Protein AF-A0AAD9TWW0-F1 (afdb_monomer)

Sequence (157 aa):
MRNPYMDDLRKSELLKSIIKKCNTMANKACLRCGYINGMVKKAVTVLGIIHDRSKVNDESLEEFKSAIFHIKESKASISSATYIIDPIKVLYLFKRMTDEDCELLYLSDRPVKLMITNLAVPPTAIRPSVVMDDGLMSNENDITVRMKLIIQANNNL

pLDDT: mean 86.07, std 12.28, range [47.38, 97.06]

Secondary structure (DSSP, 8-state):
---TT--HHHHHHHHHHHHHHHHHTTTSBPTTT--B--EEEE-SSSS-EEEE-TT---THHHHHHHHHHT-TT--S---TTEEEPPHHHHHHHHHH--HHHHHHTT-SS-GGGGS-SSPPPPPGGGS--EE-TTSS-EEPPHHHHHHHHHHHHHHT-

Radius of gyration: 23.09 Å; Cα contacts (8 Å, |Δi|>4): 121; chains: 1; bounding box: 59×41×58 Å

Foldseek 3Di:
DPDPPDDPVVVVVLLVVLVVVVVVCAQAQDPPHGDHFHDWDQDDPDRFIKGAQVVHDDPVVVVVVVVCVPVPDCPPPPPVRMDTDDLVNVLVVLVPDDVVNCVSNVHPDRCNVVDPPDDDDDDCVVWPWAQDPVNPDTHTGPSVVVVVVVVVVVVVD

Organism: NCBI:txid168575

Nearest PDB structures (foldseek):
  7z1n-assembly1_A  TM=8.650E-01  e=5.269E-08  Saccharomyces cerevisiae W303
  6f42-assembly1_A  TM=8.487E-01  e=6.399E-08  Saccharomyces cerevisiae S288C
  4v8s-assembly2_BA  TM=6.291E-01  e=3.168E-01  Saccharolobus shibatae B12

Mean predicted aligned error: 8.61 Å

Solvent-accessible surface area (backbone atoms only — not comparable to full-atom values): 9794 Å² total; per-residue (Å²): 124,84,60,87,86,63,52,70,66,59,52,52,52,51,40,52,54,50,52,52,53,56,60,70,46,48,61,36,59,37,94,87,76,56,53,69,41,44,48,77,45,77,44,88,90,52,98,47,39,31,41,37,30,74,86,51,94,50,76,68,59,53,60,51,52,60,62,50,68,76,53,92,78,64,89,62,85,76,51,84,39,48,46,72,60,52,69,69,61,50,47,56,53,37,65,70,56,51,71,67,58,32,45,67,67,69,43,95,58,69,62,46,76,78,54,86,85,72,82,86,79,79,57,60,90,82,44,55,66,47,72,40,99,80,75,80,50,67,44,81,24,68,64,56,56,53,50,53,53,51,54,54,51,64,77,73,108

Structure (mmCIF, N/CA/C/O backbone):
data_AF-A0AAD9TWW0-F1
#
_entry.id   AF-A0AAD9TWW0-F1
#
loop_
_atom_site.group_PDB
_atom_site.id
_atom_site.type_symbol
_atom_site.label_atom_id
_atom_site.label_alt_id
_atom_site.label_comp_id
_atom_site.label_asym_id
_atom_site.label_entity_id
_atom_site.label_seq_id
_atom_site.pdbx_PDB_ins_code
_atom_site.Cartn_x
_atom_site.Cartn_y
_atom_site.Cartn_z
_atom_site.occupancy
_atom_site.B_iso_or_equiv
_atom_site.auth_seq_id
_atom_site.auth_comp_id
_atom_site.auth_asym_id
_atom_site.auth_atom_id
_atom_site.pdbx_PDB_model_num
ATOM 1 N N . MET A 1 1 ? -20.476 10.881 0.051 1.00 81.19 1 MET A N 1
ATOM 2 C CA . MET A 1 1 ? -19.769 10.955 -1.244 1.00 81.19 1 MET A CA 1
ATOM 3 C C . MET A 1 1 ? -20.687 11.082 -2.452 1.00 81.19 1 MET A C 1
ATOM 5 O O . MET A 1 1 ? -20.262 11.663 -3.435 1.00 81.19 1 MET A O 1
ATOM 9 N N . ARG A 1 2 ? -21.944 10.626 -2.374 1.00 85.44 2 ARG A N 1
ATOM 10 C CA . ARG A 1 2 ? -22.882 10.553 -3.512 1.00 85.44 2 ARG A CA 1
ATOM 11 C C . ARG A 1 2 ? -23.484 11.863 -4.014 1.00 85.44 2 ARG A C 1
ATOM 13 O O . ARG A 1 2 ? -24.187 11.829 -5.012 1.00 85.44 2 ARG A O 1
ATOM 20 N N . ASN A 1 3 ? -23.283 12.988 -3.326 1.00 88.50 3 ASN A N 1
ATOM 21 C CA . ASN A 1 3 ? -23.821 14.261 -3.803 1.00 88.50 3 ASN A CA 1
ATOM 22 C C . ASN A 1 3 ? -22.983 14.738 -5.008 1.00 88.50 3 ASN A C 1
ATOM 24 O O . ASN A 1 3 ? -21.817 15.089 -4.800 1.00 88.50 3 ASN A O 1
ATOM 28 N N . PRO A 1 4 ? -23.550 14.774 -6.231 1.00 85.50 4 PRO A N 1
ATOM 29 C CA . PRO A 1 4 ? -22.806 15.115 -7.443 1.00 85.50 4 PRO A CA 1
ATOM 30 C C . PRO A 1 4 ? -22.347 16.578 -7.476 1.00 85.50 4 PRO A C 1
ATOM 32 O O . PRO A 1 4 ? -21.409 16.900 -8.195 1.00 85.50 4 PRO A O 1
ATOM 35 N N . TYR A 1 5 ? -22.961 17.455 -6.675 1.00 89.81 5 TYR A N 1
ATOM 36 C CA . TYR A 1 5 ? -22.631 18.881 -6.614 1.00 89.81 5 TYR A CA 1
ATOM 37 C C . TYR A 1 5 ? -21.600 19.231 -5.533 1.00 89.81 5 TYR A C 1
ATOM 39 O O . TYR A 1 5 ? -21.322 20.409 -5.315 1.00 89.81 5 TYR A O 1
ATOM 47 N N . MET A 1 6 ? -21.056 18.245 -4.809 1.00 90.31 6 MET A N 1
ATOM 48 C CA . MET A 1 6 ? -19.957 18.514 -3.880 1.00 90.31 6 MET A CA 1
ATOM 49 C C . MET A 1 6 ? -18.631 18.630 -4.623 1.00 90.31 6 MET A C 1
ATOM 51 O O . MET A 1 6 ? -18.247 17.738 -5.379 1.00 90.31 6 MET A O 1
ATOM 55 N N . ASP A 1 7 ? -17.911 19.705 -4.333 1.00 92.31 7 ASP A N 1
ATOM 56 C CA . ASP A 1 7 ? -16.540 19.933 -4.759 1.00 92.31 7 ASP A CA 1
ATOM 57 C C . ASP A 1 7 ? -15.547 19.045 -3.990 1.00 92.31 7 ASP A C 1
ATOM 59 O O . ASP A 1 7 ? -15.836 18.493 -2.920 1.00 92.31 7 ASP A O 1
ATOM 63 N N . ASP A 1 8 ? -14.345 18.909 -4.540 1.00 90.31 8 ASP A N 1
ATOM 64 C CA . ASP A 1 8 ? -13.342 17.980 -4.020 1.00 90.31 8 ASP A CA 1
ATOM 65 C C . ASP A 1 8 ? -12.731 18.422 -2.684 1.00 90.31 8 ASP A C 1
ATOM 67 O O . ASP A 1 8 ? -12.328 17.568 -1.884 1.00 90.31 8 ASP A O 1
ATOM 71 N N . LEU A 1 9 ? -12.720 19.728 -2.381 1.00 92.81 9 LEU A N 1
ATOM 72 C CA . LEU A 1 9 ? -12.286 20.226 -1.073 1.00 92.81 9 LEU A CA 1
ATOM 73 C C . LEU A 1 9 ? -13.272 19.782 0.010 1.00 92.81 9 LEU A C 1
ATOM 75 O O . LEU A 1 9 ? -12.854 19.173 0.997 1.00 92.81 9 LEU A O 1
ATOM 79 N N . ARG A 1 10 ? -14.581 19.966 -0.209 1.00 93.12 10 ARG A N 1
ATOM 80 C CA . ARG A 1 10 ? -15.612 19.482 0.726 1.00 93.12 10 ARG A CA 1
ATOM 81 C C . ARG A 1 10 ? -15.609 17.964 0.884 1.00 93.12 10 ARG A C 1
ATOM 83 O O . ARG A 1 10 ? -15.771 17.467 1.999 1.00 93.12 10 ARG A O 1
ATOM 90 N N . LYS A 1 11 ? -15.387 17.198 -0.192 1.00 92.19 11 LYS A N 1
ATOM 91 C CA . LYS A 1 11 ? -15.224 15.732 -0.093 1.00 92.19 11 LYS A CA 1
ATOM 92 C C . LYS A 1 11 ? -14.005 15.355 0.752 1.00 92.19 11 LYS A C 1
ATOM 94 O O . LYS A 1 11 ? -14.095 14.458 1.591 1.00 92.19 11 LYS A O 1
ATOM 99 N N . SER A 1 12 ? -12.895 16.074 0.591 1.00 92.62 12 SER A N 1
ATOM 100 C CA . SER A 1 12 ? -11.677 15.874 1.384 1.00 92.62 12 SER A CA 1
ATOM 101 C C . SER A 1 12 ? -11.883 16.222 2.864 1.00 92.62 12 SER A C 1
ATOM 103 O O . SER A 1 12 ? -11.386 15.521 3.746 1.00 92.62 12 SER A O 1
ATOM 105 N N . GLU A 1 13 ? -12.640 17.275 3.170 1.00 94.75 13 GLU A N 1
ATOM 106 C CA . GLU A 1 13 ? -13.028 17.622 4.544 1.00 94.75 13 GLU A CA 1
ATOM 107 C C . GLU A 1 13 ? -13.943 16.567 5.171 1.00 94.75 13 GLU A C 1
ATOM 109 O O . GLU A 1 13 ? -13.735 16.160 6.319 1.00 94.75 13 GLU A O 1
ATOM 114 N N . LEU A 1 14 ? -14.914 16.063 4.406 1.00 94.69 14 LEU A N 1
ATOM 115 C CA . LEU A 1 14 ? -15.779 14.974 4.842 1.00 94.69 14 LEU A CA 1
ATOM 116 C C . LEU A 1 14 ? -14.962 13.714 5.157 1.00 94.69 14 LEU A C 1
ATOM 118 O O . LEU A 1 14 ? -15.158 13.115 6.215 1.00 94.69 14 LEU A O 1
ATOM 122 N N . LEU A 1 15 ? -14.003 13.354 4.298 1.00 94.56 15 LEU A N 1
ATOM 123 C CA . LEU A 1 15 ? -13.083 12.242 4.538 1.00 94.56 15 LEU A CA 1
ATOM 124 C C . LEU A 1 15 ? -12.296 12.430 5.843 1.00 94.56 15 LEU A C 1
ATOM 126 O O . LEU A 1 15 ? -12.237 11.513 6.661 1.00 94.56 15 LEU A O 1
ATOM 130 N N . LYS A 1 16 ? -11.744 13.625 6.095 1.00 95.50 16 LYS A N 1
ATOM 131 C CA . LYS A 1 16 ? -11.049 13.931 7.362 1.00 95.50 16 LYS A CA 1
ATOM 132 C C . LYS A 1 16 ? -11.965 13.736 8.575 1.00 95.50 16 LYS A C 1
ATOM 134 O O . LYS A 1 16 ? -11.535 13.183 9.588 1.00 95.50 16 LYS A O 1
ATOM 139 N N .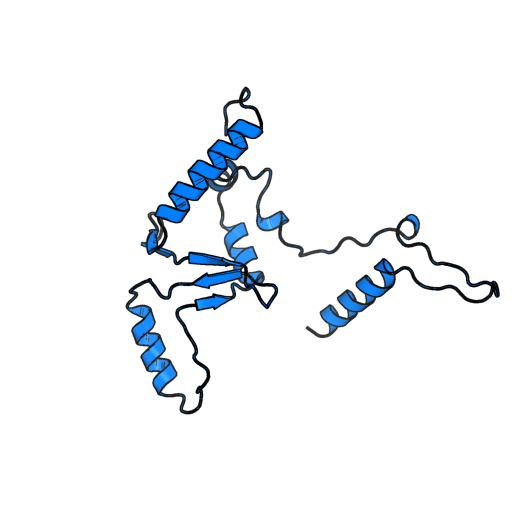 SER A 1 17 ? -13.228 14.154 8.472 1.00 96.00 17 SER A N 1
ATOM 140 C CA . SER A 1 17 ? -14.235 13.961 9.524 1.00 96.00 17 SER A CA 1
ATOM 141 C C . SER A 1 17 ? -14.532 12.478 9.775 1.00 96.00 17 SER A C 1
ATOM 143 O O . SER A 1 17 ? -14.579 12.040 10.927 1.00 96.00 17 SER A O 1
ATOM 145 N N . ILE A 1 18 ? -14.657 11.681 8.710 1.00 94.62 18 ILE A N 1
ATOM 146 C CA . ILE A 1 18 ? -14.848 10.226 8.790 1.00 94.62 18 ILE A CA 1
ATOM 147 C C . ILE A 1 18 ? -13.644 9.563 9.466 1.00 94.62 18 ILE A C 1
ATOM 149 O O . ILE A 1 18 ? -13.818 8.854 10.455 1.00 94.62 18 ILE A O 1
ATOM 153 N N . ILE A 1 19 ? -12.421 9.857 9.013 1.00 93.56 19 ILE A N 1
ATOM 154 C CA . ILE A 1 19 ? -11.187 9.308 9.596 1.00 93.56 19 ILE A CA 1
ATOM 155 C C . ILE A 1 19 ? -11.085 9.655 11.086 1.00 93.56 19 ILE A C 1
ATOM 157 O O . ILE A 1 19 ? -10.734 8.799 11.898 1.00 93.56 19 ILE A O 1
ATOM 161 N N . LYS A 1 20 ? -11.441 10.884 11.483 1.00 94.69 20 LYS A N 1
ATOM 162 C CA . LYS A 1 20 ? -11.465 11.287 12.898 1.00 94.69 20 LYS A CA 1
ATOM 163 C C . LYS A 1 20 ? -12.423 10.417 13.719 1.00 94.69 20 LYS A C 1
ATOM 165 O O . LYS A 1 20 ? -12.062 9.993 14.820 1.00 94.69 20 LYS A O 1
ATOM 170 N N . LYS A 1 21 ? -13.614 10.109 13.193 1.00 93.25 21 LYS A N 1
ATOM 171 C CA . LYS A 1 21 ? -14.567 9.190 13.841 1.00 93.25 21 LYS A CA 1
ATOM 172 C C . LYS A 1 21 ? -14.003 7.771 13.944 1.00 93.25 21 LYS A C 1
ATOM 174 O O . LYS A 1 21 ? -14.029 7.211 15.036 1.00 93.25 21 LYS A O 1
ATOM 179 N N . CYS A 1 22 ? -13.422 7.233 12.869 1.00 90.88 22 CYS A N 1
ATOM 180 C CA . CYS A 1 22 ? -12.779 5.914 12.873 1.00 90.88 22 CYS A CA 1
ATOM 181 C C . CYS A 1 22 ? -11.649 5.833 13.912 1.00 90.88 22 CYS A C 1
ATOM 183 O O . CYS A 1 22 ? -11.615 4.904 14.713 1.00 90.88 22 CYS A O 1
ATOM 185 N N . ASN A 1 23 ? -10.782 6.845 13.980 1.00 89.81 23 ASN A N 1
ATOM 186 C CA . ASN A 1 23 ? -9.699 6.903 14.966 1.00 89.81 23 ASN A CA 1
ATOM 187 C C . ASN A 1 23 ? -10.212 7.023 16.409 1.00 89.81 23 ASN A C 1
ATOM 189 O O . ASN A 1 23 ? -9.593 6.494 17.326 1.00 89.81 23 ASN A O 1
ATOM 193 N N . THR A 1 24 ? -11.360 7.672 16.627 1.00 89.44 24 THR A N 1
ATOM 194 C CA . THR A 1 24 ? -12.011 7.738 17.953 1.00 89.44 24 THR A CA 1
ATOM 195 C C . THR A 1 24 ? -12.559 6.373 18.393 1.00 89.44 24 THR A C 1
ATOM 197 O O . THR A 1 24 ? -12.777 6.130 19.581 1.00 89.44 24 THR A O 1
ATOM 200 N N . MET A 1 25 ? -12.779 5.460 17.444 1.00 85.31 25 MET A N 1
ATOM 201 C CA . MET A 1 25 ? -13.139 4.069 17.717 1.00 85.31 25 MET A CA 1
ATOM 202 C C . MET A 1 25 ? -11.918 3.162 17.931 1.00 85.31 25 MET A C 1
ATOM 204 O O . MET A 1 25 ? -12.098 1.970 18.175 1.00 85.31 25 MET A O 1
ATOM 208 N N . ALA A 1 26 ? -10.690 3.691 17.880 1.00 80.69 26 ALA A N 1
ATOM 209 C CA . ALA A 1 26 ? -9.502 2.920 18.231 1.00 80.69 26 ALA A CA 1
ATOM 210 C C . ALA A 1 26 ? -9.601 2.397 19.676 1.00 80.69 26 ALA A C 1
ATOM 212 O O . ALA A 1 26 ? -10.103 3.077 20.573 1.00 80.69 26 ALA A O 1
ATOM 213 N N . ASN A 1 27 ? -9.114 1.179 19.893 1.00 81.81 27 ASN A N 1
ATOM 214 C CA . ASN A 1 27 ? -9.213 0.382 21.120 1.00 81.81 27 ASN A CA 1
ATOM 215 C C . ASN A 1 27 ? -10.641 -0.029 21.520 1.00 81.81 27 ASN A C 1
ATOM 217 O O . ASN A 1 27 ? -10.844 -0.512 22.631 1.00 81.81 27 ASN A O 1
ATOM 221 N N . LYS A 1 28 ? -11.631 0.123 20.630 1.00 84.88 28 LYS A N 1
ATOM 222 C CA . LYS A 1 28 ? -12.977 -0.439 20.807 1.00 84.88 28 LYS A CA 1
ATOM 223 C C . LYS A 1 28 ? -13.155 -1.694 19.954 1.00 84.88 28 LYS A C 1
ATOM 225 O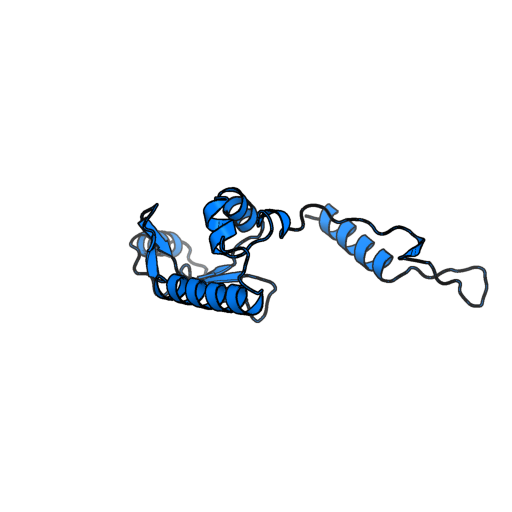 O . LYS A 1 28 ? -12.509 -1.854 18.914 1.00 84.88 28 LYS A O 1
ATOM 230 N N . ALA A 1 29 ? -14.051 -2.572 20.399 1.00 87.38 29 ALA A N 1
ATOM 231 C CA . ALA A 1 29 ? -14.440 -3.759 19.653 1.00 87.38 29 ALA A CA 1
ATOM 232 C C . ALA A 1 29 ? -15.104 -3.372 18.323 1.00 87.38 29 ALA A C 1
ATOM 234 O O . ALA A 1 29 ? -15.953 -2.479 18.256 1.00 87.38 29 ALA A O 1
ATOM 235 N N . CYS A 1 30 ? -14.708 -4.049 17.250 1.00 89.00 30 CYS A N 1
ATOM 236 C CA . CYS A 1 30 ? -15.313 -3.899 15.938 1.00 89.00 30 CYS A CA 1
ATOM 237 C C . CYS A 1 30 ? -16.788 -4.318 15.982 1.00 89.00 30 CYS A C 1
ATOM 239 O O . CYS A 1 30 ? -17.108 -5.420 16.416 1.00 89.00 30 CYS A O 1
ATOM 241 N N . LEU A 1 31 ? -17.678 -3.490 15.432 1.00 88.88 31 LEU A N 1
ATOM 242 C CA . LEU A 1 31 ? -19.120 -3.770 15.397 1.00 88.88 31 LEU A CA 1
ATOM 243 C C . LEU A 1 31 ? -19.493 -4.983 14.526 1.00 88.88 31 LEU A C 1
ATOM 245 O O . LEU A 1 31 ? -20.610 -5.476 14.612 1.00 88.88 31 LEU A O 1
ATOM 249 N N . ARG A 1 32 ? -18.582 -5.443 13.657 1.00 89.06 32 ARG A N 1
ATOM 250 C CA . ARG A 1 32 ? -18.824 -6.558 12.727 1.00 89.06 32 ARG A CA 1
ATOM 251 C C . ARG A 1 32 ? -18.279 -7.890 13.232 1.00 89.06 32 ARG A C 1
ATOM 253 O O . ARG A 1 32 ? -18.914 -8.911 13.014 1.00 89.06 32 ARG A O 1
ATOM 260 N N . CYS A 1 33 ? -17.100 -7.890 13.853 1.00 90.44 33 CYS A N 1
ATOM 261 C CA . CYS A 1 33 ? -16.405 -9.122 14.244 1.00 90.44 33 CYS A CA 1
ATOM 262 C C . CYS A 1 33 ? -15.948 -9.159 15.708 1.00 90.44 33 CYS A C 1
ATOM 264 O O . CYS A 1 33 ? -15.298 -10.118 16.103 1.00 90.44 33 CYS A O 1
ATOM 266 N N . GLY A 1 34 ? -16.207 -8.117 16.501 1.00 86.88 34 GLY A N 1
ATOM 267 C CA . GLY A 1 34 ? -15.801 -8.043 17.908 1.00 86.88 34 GLY A CA 1
ATOM 268 C C . GLY A 1 34 ? -14.308 -7.785 18.150 1.00 86.88 34 GLY A C 1
ATOM 269 O O . GLY A 1 34 ? -13.930 -7.438 19.263 1.00 86.88 34 GLY A O 1
ATOM 270 N N . TYR A 1 35 ? -13.455 -7.875 17.125 1.00 87.31 35 TYR A N 1
ATOM 271 C CA . TYR A 1 35 ? -12.010 -7.671 17.271 1.00 87.31 35 TYR A CA 1
ATOM 272 C C . TYR A 1 35 ? -11.661 -6.260 17.771 1.00 87.31 35 TYR A C 1
ATOM 274 O O . TYR A 1 35 ? -12.174 -5.272 17.239 1.00 87.31 35 TYR A O 1
ATOM 282 N N . ILE A 1 36 ? -10.762 -6.154 18.755 1.00 87.31 36 ILE A N 1
ATOM 283 C CA . ILE A 1 36 ? -10.330 -4.864 19.304 1.00 87.31 36 ILE A CA 1
ATOM 284 C C . ILE A 1 36 ? -9.149 -4.316 18.498 1.00 87.31 36 ILE A C 1
ATOM 286 O O . ILE A 1 36 ? -8.033 -4.847 18.545 1.00 87.31 36 ILE A O 1
ATOM 290 N N . ASN A 1 37 ? -9.403 -3.224 17.776 1.00 87.50 37 ASN A N 1
ATOM 291 C CA . ASN A 1 37 ? -8.420 -2.582 16.904 1.00 87.50 37 ASN A CA 1
ATOM 292 C C . ASN A 1 37 ? -7.483 -1.671 17.702 1.00 87.50 37 ASN A C 1
ATOM 294 O O . ASN A 1 37 ? -7.956 -0.805 18.431 1.00 87.50 37 ASN A O 1
ATOM 298 N N . GLY A 1 38 ? -6.170 -1.828 17.536 1.00 88.50 38 GLY A N 1
ATOM 299 C CA . GLY A 1 38 ? -5.173 -0.911 18.088 1.00 88.50 38 GLY A CA 1
ATOM 300 C C . GLY A 1 38 ? -4.982 0.337 17.221 1.00 88.50 38 GLY A C 1
ATOM 301 O O . GLY A 1 38 ? -5.790 0.658 16.349 1.00 88.50 38 GLY A O 1
ATOM 302 N N . MET A 1 39 ? -3.881 1.049 17.443 1.00 88.81 39 MET A N 1
ATOM 303 C CA . MET A 1 39 ? -3.502 2.222 16.655 1.00 88.81 39 MET A CA 1
ATOM 304 C C . MET A 1 39 ? -2.585 1.825 15.496 1.00 88.81 39 MET A C 1
ATOM 306 O O . MET A 1 39 ? -1.657 1.044 15.681 1.00 88.81 39 MET A O 1
ATOM 310 N N . VAL A 1 40 ? -2.796 2.398 14.311 1.00 91.44 40 VAL A N 1
ATOM 311 C CA . VAL A 1 40 ? -1.924 2.181 13.147 1.00 91.44 40 VAL A CA 1
ATOM 312 C C . VAL A 1 40 ? -1.047 3.412 12.923 1.00 91.44 40 VAL A C 1
ATOM 314 O O . VAL A 1 40 ? -1.549 4.535 12.891 1.00 91.44 40 VAL A O 1
ATOM 317 N N . LYS A 1 41 ? 0.270 3.218 12.800 1.00 91.75 41 LYS A N 1
ATOM 318 C CA . LYS A 1 41 ? 1.275 4.287 12.670 1.00 91.75 41 LYS A CA 1
ATOM 319 C C . LYS A 1 41 ? 2.276 3.959 11.562 1.00 91.75 41 LYS A C 1
ATOM 321 O O . LYS A 1 41 ? 2.562 2.795 11.302 1.00 91.75 41 LYS A O 1
ATOM 326 N N . LYS A 1 42 ? 2.860 4.984 10.940 1.00 92.75 42 LYS A N 1
ATOM 327 C CA . LYS A 1 42 ? 4.017 4.816 10.048 1.00 92.75 42 LYS A CA 1
ATOM 328 C C . LYS A 1 42 ? 5.265 4.521 10.889 1.00 92.75 42 LYS A C 1
ATOM 330 O O . LYS A 1 42 ? 5.508 5.216 11.875 1.00 92.75 42 LYS A O 1
ATOM 335 N N . ALA A 1 43 ? 6.054 3.524 10.500 1.00 90.06 43 ALA A N 1
ATOM 336 C CA . ALA A 1 43 ? 7.360 3.293 11.105 1.00 90.06 43 ALA A CA 1
ATOM 337 C C . ALA A 1 43 ? 8.336 4.422 10.723 1.00 90.06 43 ALA A C 1
ATOM 339 O O . ALA A 1 43 ? 8.359 4.880 9.581 1.00 90.06 43 ALA A O 1
ATOM 340 N N . VAL A 1 44 ? 9.115 4.903 11.696 1.00 85.38 44 VAL A N 1
ATOM 341 C CA . VAL A 1 44 ? 10.009 6.062 11.508 1.00 85.38 44 VAL A CA 1
ATOM 342 C C . VAL A 1 44 ? 11.340 5.652 10.872 1.00 85.38 44 VAL A C 1
ATOM 344 O O . VAL A 1 44 ? 11.846 6.360 10.010 1.00 85.38 44 VAL A O 1
ATOM 347 N N . THR A 1 45 ? 11.896 4.511 11.283 1.00 84.50 45 THR A N 1
ATOM 348 C CA . THR A 1 45 ? 13.248 4.059 10.904 1.00 84.50 45 THR A CA 1
ATOM 349 C C . THR A 1 45 ? 13.268 3.027 9.782 1.00 84.50 45 THR A C 1
ATOM 351 O O . THR A 1 45 ? 14.279 2.880 9.105 1.00 84.50 45 THR A O 1
ATOM 354 N N . VAL A 1 46 ? 12.162 2.315 9.575 1.00 85.81 46 VAL A N 1
ATOM 355 C CA . VAL A 1 46 ? 12.024 1.280 8.545 1.00 85.81 46 VAL A CA 1
ATOM 356 C C . VAL A 1 46 ? 10.832 1.592 7.655 1.00 85.81 46 VAL A C 1
ATOM 358 O O . VAL A 1 46 ? 9.864 2.215 8.094 1.00 85.81 46 VAL A O 1
ATOM 361 N N . LEU A 1 47 ? 10.879 1.144 6.401 1.00 86.88 47 LEU A N 1
ATOM 362 C CA . LEU A 1 47 ? 9.717 1.205 5.524 1.00 86.88 47 LEU A CA 1
ATOM 363 C C . LEU A 1 47 ? 8.689 0.181 6.013 1.00 86.88 47 LEU A C 1
ATOM 365 O O . LEU A 1 47 ? 8.799 -1.009 5.739 1.00 86.88 47 LEU A O 1
ATOM 369 N N . GLY A 1 48 ? 7.700 0.644 6.769 1.00 90.62 48 GLY A N 1
ATOM 370 C CA . GLY A 1 48 ? 6.692 -0.242 7.325 1.00 90.62 48 GLY A CA 1
ATOM 371 C C . GLY A 1 48 ? 5.545 0.497 7.989 1.00 90.62 48 GLY A C 1
ATOM 372 O O . GLY A 1 48 ? 5.605 1.697 8.275 1.00 90.62 48 GLY A O 1
ATOM 373 N N . ILE A 1 49 ? 4.484 -0.257 8.242 1.00 93.69 49 ILE A N 1
ATOM 374 C CA . ILE A 1 49 ? 3.307 0.193 8.975 1.00 93.69 49 ILE A CA 1
ATOM 375 C C . ILE A 1 49 ? 3.250 -0.618 10.260 1.00 93.69 49 ILE A C 1
ATOM 377 O O . ILE A 1 49 ? 3.368 -1.835 10.225 1.00 93.69 49 ILE A O 1
ATOM 381 N N . ILE A 1 50 ? 3.075 0.051 11.391 1.00 92.00 50 ILE A N 1
ATOM 382 C CA . ILE A 1 50 ? 3.022 -0.563 12.713 1.00 92.00 50 ILE A CA 1
ATOM 383 C C . ILE A 1 50 ? 1.575 -0.582 13.189 1.00 92.00 50 ILE A C 1
ATOM 385 O O . ILE A 1 50 ? 0.909 0.453 13.184 1.00 92.00 50 ILE A O 1
ATOM 389 N N . HIS A 1 51 ? 1.115 -1.744 13.644 1.00 90.44 51 HIS A N 1
ATOM 390 C CA . HIS A 1 51 ? -0.114 -1.893 14.410 1.00 90.44 51 HIS A CA 1
ATOM 391 C C . HIS A 1 51 ? 0.235 -2.062 15.893 1.00 90.44 51 HIS A C 1
ATOM 393 O O . HIS A 1 51 ? 0.830 -3.057 16.298 1.00 90.44 51 HIS A O 1
ATOM 399 N N . ASP A 1 52 ? -0.119 -1.055 16.684 1.00 88.88 52 ASP A N 1
ATOM 400 C CA . ASP A 1 52 ? 0.166 -0.916 18.108 1.00 88.88 52 ASP A CA 1
ATOM 401 C C . ASP A 1 52 ? -1.098 -1.207 18.929 1.00 88.88 52 ASP A C 1
ATOM 403 O O . ASP A 1 52 ? -2.026 -0.399 18.997 1.00 88.88 52 ASP A O 1
ATOM 407 N N . ARG A 1 53 ? -1.124 -2.385 19.545 1.00 84.31 53 ARG A N 1
ATOM 408 C CA . ARG A 1 53 ? -2.154 -2.892 20.458 1.00 84.31 53 ARG A CA 1
ATOM 409 C C . ARG A 1 53 ? -1.704 -2.846 21.923 1.00 84.31 53 ARG A C 1
ATOM 411 O O . ARG A 1 53 ? -2.365 -3.440 22.762 1.00 84.31 53 ARG A O 1
ATOM 418 N N . SER A 1 54 ? -0.631 -2.128 22.269 1.00 80.81 54 SER A N 1
ATOM 419 C CA . SER A 1 54 ? -0.140 -2.019 23.663 1.00 80.81 54 SER A CA 1
ATOM 420 C C . SER A 1 54 ? -1.180 -1.505 24.658 1.00 80.81 54 SER A C 1
ATOM 422 O O . SER A 1 54 ? -1.112 -1.812 25.843 1.00 80.81 54 SER A O 1
ATOM 424 N N . LYS A 1 55 ? -2.159 -0.738 24.174 1.00 74.69 55 LYS A N 1
ATOM 425 C CA . LYS A 1 55 ? -3.251 -0.164 24.971 1.00 74.69 55 LYS A CA 1
ATOM 426 C C . LYS A 1 55 ? -4.524 -1.013 24.970 1.00 74.69 55 LYS A C 1
ATOM 428 O O . LYS A 1 55 ? -5.538 -0.579 25.508 1.00 74.69 55 LYS A O 1
ATOM 433 N N . VAL A 1 56 ? -4.493 -2.178 24.328 1.00 73.88 56 VAL A N 1
ATOM 434 C CA . VAL A 1 56 ? -5.630 -3.090 24.232 1.00 73.88 56 VAL A CA 1
ATOM 435 C C . VAL A 1 56 ? -5.474 -4.164 25.304 1.00 73.88 56 VAL A C 1
ATOM 437 O O . VAL A 1 56 ? -4.503 -4.913 25.290 1.00 73.88 56 VAL A O 1
ATOM 440 N N . ASN A 1 57 ? -6.427 -4.228 26.234 1.00 64.44 57 ASN A N 1
ATOM 441 C CA . ASN A 1 57 ? -6.465 -5.261 27.264 1.00 64.44 57 ASN A CA 1
ATOM 442 C C . ASN A 1 57 ? -7.169 -6.494 26.675 1.00 64.44 57 ASN A C 1
ATOM 444 O O . ASN A 1 57 ? -8.392 -6.503 26.559 1.00 64.44 57 ASN A O 1
ATOM 448 N N . ASP A 1 58 ? -6.397 -7.469 26.205 1.00 64.44 58 ASP A N 1
ATOM 449 C CA . ASP A 1 58 ? -6.885 -8.665 25.510 1.00 64.44 58 ASP A CA 1
ATOM 450 C C . ASP A 1 58 ? -6.350 -9.902 26.247 1.00 64.44 58 ASP A C 1
ATOM 452 O O . ASP A 1 58 ? -5.142 -9.987 26.477 1.00 64.44 58 ASP A O 1
ATOM 456 N N . GLU A 1 59 ? -7.219 -10.851 26.619 1.00 62.41 59 GLU A N 1
ATOM 457 C CA . GLU A 1 59 ? -6.825 -12.125 27.257 1.00 62.41 59 GLU A CA 1
ATOM 458 C C . GLU A 1 59 ? -5.808 -12.897 26.404 1.00 62.41 59 GLU A C 1
ATOM 460 O O . GLU A 1 59 ? -4.916 -13.554 26.938 1.00 62.41 59 GLU A O 1
ATOM 465 N N . SER A 1 60 ? -5.861 -12.734 25.077 1.00 61.88 60 SER A N 1
ATOM 466 C CA . SER A 1 60 ? -4.902 -13.349 24.152 1.00 61.88 60 SER A CA 1
ATOM 467 C C . SER A 1 60 ? -3.451 -12.922 24.402 1.00 61.88 60 SER A C 1
ATOM 469 O O . SER A 1 60 ? -2.530 -13.687 24.128 1.00 61.88 60 SER A O 1
ATOM 471 N N . LEU A 1 61 ? -3.206 -11.731 24.960 1.00 61.91 61 LEU A N 1
ATOM 472 C CA . LEU A 1 61 ? -1.850 -11.284 25.284 1.00 61.91 61 LEU A CA 1
ATOM 473 C C . LEU A 1 61 ? -1.225 -12.123 26.411 1.00 61.91 61 LEU A C 1
ATOM 475 O O . LEU A 1 61 ? -0.007 -12.301 26.427 1.00 61.91 61 LEU A O 1
ATOM 479 N N . GLU A 1 62 ? -2.044 -12.648 27.325 1.00 62.97 62 GLU A N 1
ATOM 480 C CA . GLU A 1 62 ? -1.588 -13.466 28.450 1.00 62.97 62 GLU A CA 1
ATOM 481 C C . GLU A 1 62 ? -1.196 -14.880 28.003 1.00 62.97 62 GLU A C 1
ATOM 483 O O . GLU A 1 62 ? -0.102 -15.330 28.340 1.00 62.97 62 GLU A O 1
ATOM 488 N N . GLU A 1 63 ? -1.984 -15.533 27.139 1.00 66.12 63 GLU A N 1
ATOM 489 C CA . GLU A 1 63 ? -1.621 -16.842 26.562 1.00 66.12 63 GLU A CA 1
ATOM 490 C C . GLU A 1 63 ? -0.279 -16.795 25.807 1.00 66.12 63 GLU A C 1
ATOM 492 O O . GLU A 1 63 ? 0.556 -17.696 25.925 1.00 66.12 63 GLU A O 1
ATOM 497 N N . PHE A 1 64 ? -0.017 -15.708 25.073 1.00 63.53 64 PHE A N 1
ATOM 498 C CA . PHE A 1 64 ? 1.247 -15.535 24.351 1.00 63.53 64 PHE A CA 1
ATOM 499 C C . PHE A 1 64 ? 2.429 -15.203 25.266 1.00 63.53 64 PHE A C 1
ATOM 501 O O . PHE A 1 64 ? 3.537 -15.687 25.020 1.00 63.53 64 PHE A O 1
ATOM 508 N N . LYS A 1 65 ? 2.227 -14.412 26.330 1.00 67.12 65 LYS A N 1
ATOM 509 C CA . LYS A 1 65 ? 3.264 -14.202 27.356 1.00 67.12 65 LYS A CA 1
ATOM 510 C C . LYS A 1 65 ? 3.663 -15.528 27.999 1.00 67.12 65 LYS A C 1
ATOM 512 O O . LYS A 1 65 ? 4.857 -15.780 28.160 1.00 67.12 65 LYS A O 1
ATOM 517 N N . SER A 1 66 ? 2.690 -16.391 28.296 1.0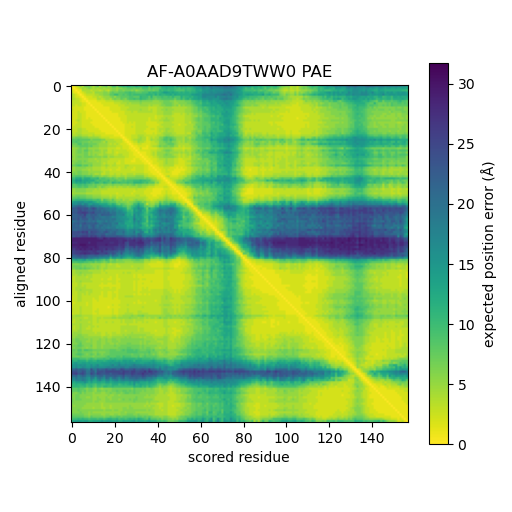0 68.62 66 SER A N 1
ATOM 518 C CA . SER A 1 66 ? 2.940 -17.735 28.819 1.00 68.62 66 SER A CA 1
ATOM 519 C C . SER A 1 66 ? 3.729 -18.605 27.834 1.00 68.62 66 SER A C 1
ATOM 521 O O . SER A 1 66 ? 4.670 -19.277 28.247 1.00 68.62 66 SER A O 1
ATOM 523 N N . ALA A 1 67 ? 3.431 -18.545 26.531 1.00 68.31 67 ALA A N 1
ATOM 524 C CA . ALA A 1 67 ? 4.183 -19.283 25.511 1.00 68.31 67 ALA A CA 1
ATOM 525 C C . ALA A 1 67 ? 5.643 -18.801 25.361 1.00 68.31 67 ALA A C 1
ATOM 527 O O . ALA A 1 67 ? 6.554 -19.615 25.211 1.00 68.31 67 ALA A O 1
ATOM 528 N N . ILE A 1 68 ? 5.886 -17.486 25.436 1.00 66.62 68 ILE A N 1
ATOM 529 C CA . ILE A 1 68 ? 7.230 -16.890 25.313 1.00 66.62 68 ILE A CA 1
ATOM 530 C C . ILE A 1 68 ? 8.073 -17.123 26.576 1.00 66.62 68 ILE A C 1
ATOM 532 O O . ILE A 1 68 ? 9.287 -17.285 26.467 1.00 66.62 68 ILE A O 1
ATOM 536 N N . PHE A 1 69 ? 7.457 -17.206 27.761 1.00 65.00 69 PHE A N 1
ATOM 537 C CA . PHE A 1 69 ? 8.160 -17.442 29.032 1.00 65.00 69 PHE A CA 1
ATOM 538 C C . PHE A 1 69 ? 9.046 -18.701 29.014 1.00 65.00 69 PHE A C 1
ATOM 540 O O . PHE A 1 69 ? 10.098 -18.736 29.653 1.00 65.00 69 PHE A O 1
ATOM 547 N N . HIS A 1 70 ? 8.663 -19.725 28.247 1.00 65.88 70 HIS A N 1
ATOM 548 C CA . HIS A 1 70 ? 9.431 -20.965 28.124 1.00 65.88 70 HIS A CA 1
ATOM 549 C C . HIS A 1 70 ? 10.664 -20.861 27.207 1.00 65.88 70 HIS A C 1
ATOM 551 O O . HIS A 1 70 ? 11.519 -21.749 27.232 1.00 65.88 70 HIS A O 1
ATOM 557 N N . ILE A 1 71 ? 10.809 -19.780 26.437 1.00 70.00 71 ILE A N 1
ATOM 558 C CA . ILE A 1 71 ? 11.947 -19.552 25.541 1.00 70.00 71 ILE A CA 1
ATOM 559 C C . ILE A 1 71 ? 12.972 -18.687 26.285 1.00 70.00 71 ILE A C 1
ATOM 561 O O . ILE A 1 71 ? 12.902 -17.461 26.302 1.00 70.00 71 ILE A O 1
ATOM 565 N N . LYS A 1 72 ? 13.946 -19.350 26.919 1.00 58.97 72 LYS A N 1
ATOM 566 C CA . LYS A 1 72 ? 14.981 -18.786 27.815 1.00 58.97 72 LYS A CA 1
ATOM 567 C C . LYS A 1 72 ? 15.875 -17.670 27.231 1.00 58.97 72 LYS A C 1
ATOM 569 O O . LYS A 1 72 ? 16.739 -17.174 27.950 1.00 58.97 72 LYS A O 1
ATOM 574 N N . GLU A 1 73 ? 15.704 -17.268 25.971 1.00 56.12 73 GLU A N 1
ATOM 575 C CA . GLU A 1 73 ? 16.726 -16.526 25.220 1.00 56.12 73 GLU A CA 1
ATOM 576 C C . GLU A 1 73 ? 16.242 -15.315 24.401 1.00 56.12 73 GLU A C 1
ATOM 578 O O . GLU A 1 73 ? 16.964 -14.837 23.533 1.00 56.12 73 GLU A O 1
ATOM 583 N N . SER A 1 74 ? 15.079 -14.723 24.691 1.00 50.69 74 SER A N 1
ATOM 584 C CA . SER A 1 74 ? 14.729 -13.413 24.113 1.00 50.69 74 SER A CA 1
ATOM 585 C C . SER A 1 74 ? 14.838 -12.293 25.150 1.00 50.69 74 SER A C 1
ATOM 587 O O . SER A 1 74 ? 13.848 -11.835 25.712 1.00 50.69 74 SER A O 1
ATOM 589 N N . LYS A 1 75 ? 16.067 -11.802 25.366 1.00 47.53 75 LYS A N 1
ATOM 590 C CA . LYS A 1 75 ? 16.323 -10.461 25.939 1.00 47.53 75 LYS A CA 1
ATOM 591 C C . LYS A 1 75 ? 15.936 -9.324 24.980 1.00 47.53 75 LYS A C 1
ATOM 593 O O . LYS A 1 75 ? 15.997 -8.157 25.360 1.00 47.53 75 LYS A O 1
ATOM 598 N N . ALA A 1 76 ? 15.541 -9.641 23.746 1.00 48.47 76 ALA A N 1
ATOM 599 C CA . ALA A 1 76 ? 14.830 -8.699 22.900 1.00 48.47 76 ALA A CA 1
ATOM 600 C C . ALA A 1 76 ? 13.434 -8.508 23.496 1.00 48.47 76 ALA A C 1
ATOM 602 O O . ALA A 1 76 ? 12.695 -9.474 23.672 1.00 48.47 76 ALA A O 1
ATOM 603 N N . SER A 1 77 ? 13.082 -7.270 23.822 1.00 47.38 77 SER A N 1
ATOM 604 C CA . SER A 1 77 ? 11.733 -6.867 24.195 1.00 47.38 77 SER A CA 1
ATOM 605 C C . SER A 1 77 ? 10.775 -7.150 23.034 1.00 47.38 77 SER A C 1
ATOM 607 O O . SER A 1 77 ? 10.451 -6.270 22.238 1.00 47.38 77 SER A O 1
ATOM 609 N N . ILE A 1 78 ? 10.319 -8.397 22.910 1.00 50.84 78 ILE A N 1
ATOM 610 C CA . ILE A 1 78 ? 9.210 -8.765 22.036 1.00 50.84 78 ILE A CA 1
ATOM 611 C C . ILE A 1 78 ? 7.974 -8.121 22.664 1.00 50.84 78 ILE A C 1
ATOM 613 O O . ILE A 1 78 ? 7.259 -8.719 23.464 1.00 50.84 78 ILE A O 1
ATOM 617 N N . SER A 1 79 ? 7.758 -6.845 22.349 1.00 54.88 79 SER A N 1
ATOM 618 C CA . SER A 1 79 ? 6.501 -6.155 22.592 1.00 54.88 79 SER A CA 1
ATOM 619 C C . SER A 1 79 ? 5.483 -6.773 21.641 1.00 54.88 79 SER A C 1
ATOM 621 O O . SER A 1 79 ? 5.212 -6.241 20.570 1.00 54.88 79 SER A O 1
ATOM 623 N N . SER A 1 80 ? 4.947 -7.935 22.012 1.00 57.81 80 SER A N 1
ATOM 624 C CA . SER A 1 80 ? 3.923 -8.684 21.267 1.00 57.81 80 SER A CA 1
ATOM 625 C C . SER A 1 80 ? 2.662 -7.860 21.007 1.00 57.81 80 SER A C 1
ATOM 627 O O . SER A 1 80 ? 1.882 -8.155 20.103 1.00 57.81 80 SER A O 1
ATOM 629 N N . ALA A 1 81 ? 2.489 -6.776 21.759 1.00 67.31 81 ALA A N 1
ATOM 630 C CA . ALA A 1 81 ? 1.421 -5.829 21.550 1.00 67.31 81 ALA A CA 1
ATOM 631 C C . ALA A 1 81 ? 1.634 -4.930 20.319 1.00 67.31 81 ALA A C 1
ATOM 633 O O . ALA A 1 81 ? 0.668 -4.355 19.837 1.00 67.31 81 ALA A O 1
ATOM 634 N N . THR A 1 82 ? 2.843 -4.826 19.762 1.00 81.62 82 THR A N 1
ATOM 635 C CA . THR A 1 82 ? 3.140 -3.936 18.631 1.00 81.62 82 THR A CA 1
ATOM 636 C C . THR A 1 82 ? 3.892 -4.682 17.539 1.00 81.62 82 THR A C 1
ATOM 638 O O . THR A 1 82 ? 5.007 -5.141 17.756 1.00 81.62 82 THR A O 1
ATOM 641 N N . TYR A 1 83 ? 3.320 -4.764 16.337 1.00 86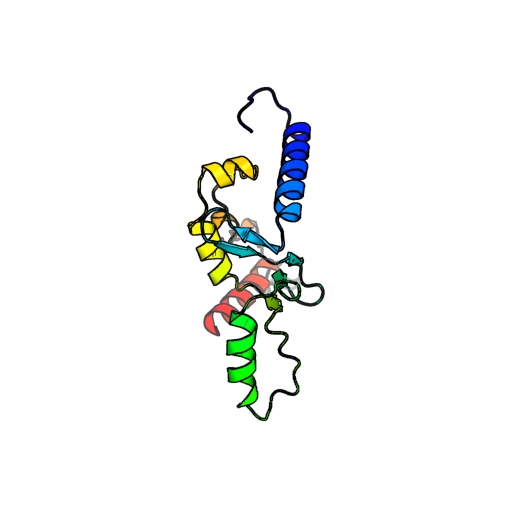.00 83 TYR A N 1
ATOM 642 C CA . TYR A 1 83 ? 3.941 -5.482 15.221 1.00 86.00 83 TYR A CA 1
ATOM 643 C C . TYR A 1 83 ? 3.867 -4.706 13.906 1.00 86.00 83 TYR A C 1
ATOM 645 O O . TYR A 1 83 ? 2.963 -3.897 13.685 1.00 86.00 83 TYR A O 1
ATOM 653 N N . ILE A 1 84 ? 4.830 -4.965 13.019 1.00 89.19 84 ILE A N 1
ATOM 654 C CA . ILE A 1 84 ? 4.824 -4.443 11.650 1.00 89.19 84 ILE A CA 1
ATOM 655 C C . ILE A 1 84 ? 3.830 -5.264 10.825 1.00 89.19 84 ILE A C 1
ATOM 657 O O . ILE A 1 84 ? 3.828 -6.493 10.874 1.00 89.19 84 ILE A O 1
ATOM 661 N N . ILE A 1 85 ? 2.956 -4.584 10.091 1.00 92.00 85 ILE A N 1
ATOM 662 C CA . ILE A 1 85 ? 1.988 -5.220 9.206 1.00 92.00 85 ILE A CA 1
ATOM 663 C C . ILE A 1 85 ? 2.704 -5.625 7.918 1.00 92.00 85 ILE A C 1
ATOM 665 O O . ILE A 1 85 ? 3.218 -4.780 7.187 1.00 92.00 85 ILE A O 1
ATOM 669 N N . ASP A 1 86 ? 2.697 -6.923 7.648 1.00 92.12 86 ASP A N 1
ATOM 670 C CA . ASP A 1 86 ? 3.248 -7.510 6.434 1.00 92.12 86 ASP A CA 1
ATOM 671 C C . ASP A 1 86 ? 2.429 -7.124 5.173 1.00 92.12 86 ASP A C 1
ATOM 673 O O . ASP A 1 86 ? 1.191 -7.172 5.217 1.00 92.12 86 ASP A O 1
ATOM 677 N N . PRO A 1 87 ? 3.070 -6.758 4.041 1.00 93.69 87 PRO A N 1
ATOM 678 C CA . PRO A 1 87 ? 2.369 -6.405 2.804 1.00 93.69 87 PRO A CA 1
ATOM 679 C C . PRO A 1 87 ? 1.422 -7.488 2.273 1.00 93.69 87 PRO A C 1
ATOM 681 O O . PRO A 1 87 ? 0.359 -7.154 1.745 1.00 93.69 87 PRO A O 1
ATOM 684 N N . ILE A 1 88 ? 1.742 -8.778 2.444 1.00 94.19 88 ILE A N 1
ATOM 685 C CA . ILE A 1 88 ? 0.857 -9.870 2.009 1.00 94.19 88 ILE A CA 1
ATOM 686 C C . ILE A 1 88 ? -0.421 -9.856 2.856 1.00 94.19 88 ILE A C 1
ATOM 688 O O . ILE A 1 88 ? -1.532 -9.940 2.324 1.00 94.19 88 ILE A O 1
ATOM 692 N N . LYS A 1 89 ? -0.296 -9.658 4.174 1.00 94.06 89 LYS A N 1
ATOM 693 C CA . LYS A 1 89 ? -1.454 -9.468 5.063 1.00 94.06 89 LYS A CA 1
ATOM 694 C C . LYS A 1 89 ? -2.304 -8.261 4.649 1.00 94.06 89 LYS A C 1
ATOM 696 O O . LYS A 1 89 ? -3.530 -8.379 4.612 1.00 94.06 89 LYS A O 1
ATOM 701 N N . VAL A 1 90 ? -1.686 -7.126 4.306 1.00 95.31 90 VAL A N 1
ATOM 702 C CA . VAL A 1 90 ? -2.407 -5.933 3.815 1.00 95.31 90 VAL A CA 1
ATOM 703 C C . VAL A 1 90 ? -3.186 -6.245 2.539 1.00 95.31 90 VAL A C 1
ATOM 705 O O . VAL A 1 90 ? -4.366 -5.905 2.452 1.00 95.31 90 VAL A O 1
ATOM 708 N N . LEU A 1 91 ? -2.577 -6.952 1.583 1.00 96.56 91 LEU A N 1
ATOM 709 C CA . LEU A 1 91 ? -3.234 -7.353 0.340 1.00 96.56 91 LEU A CA 1
ATOM 710 C C . LEU A 1 91 ? -4.514 -8.162 0.606 1.00 96.56 91 LEU A C 1
ATOM 712 O O . LEU A 1 91 ? -5.557 -7.884 0.011 1.00 96.56 91 LEU A O 1
ATOM 716 N N . TYR A 1 92 ? -4.466 -9.136 1.518 1.00 96.44 92 TYR A N 1
ATOM 717 C CA . TYR A 1 92 ? -5.649 -9.916 1.894 1.00 96.44 92 TYR A CA 1
ATOM 718 C C . TYR A 1 92 ? -6.719 -9.077 2.597 1.00 96.44 92 TYR A C 1
ATOM 720 O O . TYR A 1 92 ? -7.908 -9.271 2.340 1.00 96.44 92 TYR A O 1
ATOM 728 N N . LEU A 1 93 ? -6.326 -8.126 3.449 1.00 95.25 93 LEU A N 1
ATOM 729 C CA . LEU A 1 93 ? -7.265 -7.201 4.089 1.00 95.25 93 LEU A CA 1
ATOM 730 C C . LEU A 1 93 ? -7.959 -6.308 3.050 1.00 95.25 93 LEU A C 1
ATOM 732 O O . LEU A 1 93 ? -9.185 -6.215 3.049 1.00 95.25 93 LEU A O 1
ATOM 736 N N . PHE A 1 94 ? -7.205 -5.729 2.114 1.00 97.00 94 PHE A N 1
ATOM 737 C CA . PHE A 1 94 ? -7.747 -4.899 1.034 1.00 97.00 94 PHE A CA 1
ATOM 738 C C . PHE A 1 94 ? -8.668 -5.676 0.088 1.00 97.00 94 PHE A C 1
ATOM 740 O O . PHE A 1 94 ? -9.670 -5.130 -0.373 1.00 97.00 94 PHE A O 1
ATOM 747 N N . LYS A 1 95 ? -8.393 -6.963 -0.167 1.00 96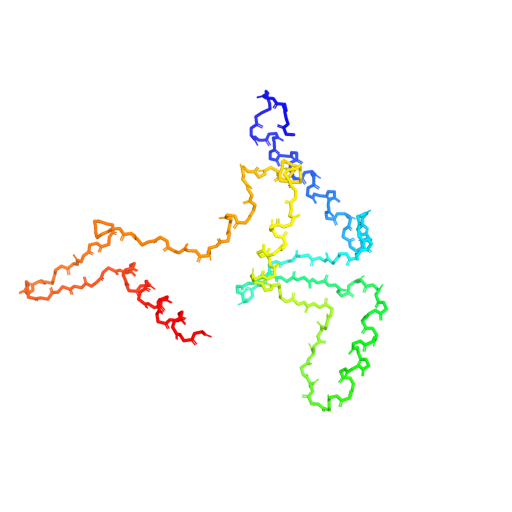.44 95 LYS A N 1
ATOM 748 C CA . LYS A 1 95 ? -9.292 -7.830 -0.950 1.00 96.44 95 LYS A CA 1
ATOM 749 C C . LYS A 1 95 ? -10.660 -8.014 -0.287 1.00 96.44 95 LYS A C 1
ATOM 751 O O . LYS A 1 95 ? -11.655 -8.123 -0.995 1.00 96.44 95 LYS A O 1
ATOM 756 N N . ARG A 1 96 ? -10.719 -8.026 1.047 1.00 95.38 96 ARG A N 1
ATOM 757 C CA . ARG A 1 96 ? -11.953 -8.241 1.827 1.00 95.38 96 ARG A CA 1
ATOM 758 C C . ARG A 1 96 ? -12.785 -6.976 2.044 1.00 95.38 96 ARG A C 1
ATOM 760 O O . ARG A 1 96 ? -13.893 -7.084 2.560 1.00 95.38 96 ARG A O 1
ATOM 767 N N . MET A 1 97 ? -12.259 -5.805 1.697 1.00 95.50 97 MET A N 1
ATOM 768 C CA . MET A 1 97 ? -12.964 -4.536 1.858 1.00 95.50 97 MET A CA 1
ATOM 769 C C . MET A 1 97 ? -14.127 -4.424 0.862 1.00 95.50 97 MET A C 1
ATOM 771 O O . MET A 1 97 ? -13.979 -4.813 -0.300 1.00 95.50 97 MET A O 1
ATOM 775 N N . THR A 1 98 ? -15.274 -3.926 1.332 1.00 94.50 98 THR A N 1
ATOM 776 C CA . THR A 1 98 ? -16.498 -3.779 0.526 1.00 94.50 98 THR A CA 1
ATOM 777 C C . THR A 1 98 ? -16.459 -2.516 -0.332 1.00 94.50 98 THR A C 1
ATOM 779 O O . THR A 1 98 ? -15.688 -1.592 -0.052 1.00 94.50 98 THR A O 1
ATOM 782 N N . ASP A 1 99 ? -17.279 -2.463 -1.381 1.00 94.44 99 ASP A N 1
ATOM 783 C CA . ASP A 1 99 ? -17.336 -1.293 -2.263 1.00 94.44 99 ASP A CA 1
ATOM 784 C C . ASP A 1 99 ? -17.961 -0.089 -1.534 1.00 94.44 99 ASP A C 1
ATOM 786 O O . ASP A 1 99 ? -17.534 1.049 -1.730 1.00 94.44 99 ASP A O 1
ATOM 790 N N . GLU A 1 100 ? -18.888 -0.336 -0.603 1.00 93.44 100 GLU A N 1
ATOM 791 C CA . GLU A 1 100 ? -19.466 0.686 0.271 1.00 93.44 100 GLU A CA 1
ATOM 792 C C . GLU A 1 100 ? -18.417 1.312 1.198 1.00 93.44 100 GLU A C 1
ATOM 794 O O . GLU A 1 100 ? -18.381 2.535 1.357 1.00 93.44 100 GLU A O 1
ATOM 799 N N . ASP A 1 101 ? -17.531 0.496 1.781 1.00 92.94 101 ASP A N 1
ATOM 800 C CA . ASP A 1 101 ? -16.419 0.999 2.595 1.00 92.94 101 ASP A CA 1
ATOM 801 C C . ASP A 1 101 ? -15.429 1.804 1.737 1.00 92.94 101 ASP A C 1
ATOM 803 O O . ASP A 1 101 ? -14.880 2.808 2.199 1.00 92.94 101 ASP A O 1
ATOM 807 N N . CYS A 1 102 ? -15.203 1.394 0.480 1.00 94.06 102 CYS A N 1
ATOM 808 C CA . CYS A 1 102 ? -14.335 2.122 -0.454 1.00 94.06 102 CYS A CA 1
ATOM 809 C C . CYS A 1 102 ? -14.910 3.506 -0.762 1.00 94.06 102 CYS A C 1
ATOM 811 O O . CYS A 1 102 ? -14.191 4.505 -0.690 1.00 94.06 102 CYS A O 1
ATOM 813 N N . GLU A 1 103 ? -16.214 3.577 -1.031 1.00 91.94 103 GLU A N 1
ATOM 814 C CA . GLU A 1 103 ? -16.913 4.836 -1.259 1.00 91.94 103 GLU A CA 1
ATOM 815 C C . GLU A 1 103 ? -16.850 5.740 -0.018 1.00 91.94 103 GLU A C 1
ATOM 817 O O . GLU A 1 103 ? -16.569 6.934 -0.128 1.00 91.94 103 GLU A O 1
ATOM 822 N N . LEU A 1 104 ? -17.057 5.179 1.180 1.00 92.12 104 LEU A N 1
ATOM 823 C CA . LEU A 1 104 ? -16.984 5.923 2.439 1.00 92.12 104 LEU A CA 1
ATOM 824 C C . LEU A 1 104 ? -15.595 6.542 2.665 1.00 92.12 104 LEU A C 1
ATOM 826 O O . LEU A 1 104 ? -15.499 7.681 3.126 1.00 92.12 104 LEU A O 1
ATOM 830 N N . LEU A 1 105 ? -14.530 5.817 2.310 1.00 92.56 105 LEU A N 1
ATOM 831 C CA . LEU A 1 105 ? -13.139 6.272 2.414 1.00 92.56 105 LEU A CA 1
ATOM 832 C C . LEU A 1 105 ? -12.665 7.125 1.228 1.00 92.56 105 LEU A C 1
ATOM 834 O O . LEU A 1 105 ? -11.480 7.441 1.144 1.00 92.56 105 LEU A O 1
ATOM 838 N N . TYR A 1 106 ? -13.573 7.545 0.347 1.00 92.75 106 TYR A N 1
ATOM 839 C CA . TYR A 1 106 ? -13.263 8.336 -0.845 1.00 92.75 106 TYR A CA 1
ATOM 840 C C . TYR A 1 106 ? -12.260 7.687 -1.805 1.00 92.75 106 TYR A C 1
ATOM 842 O O . TYR A 1 106 ? -11.449 8.370 -2.432 1.00 92.75 106 TYR A O 1
ATOM 850 N N . LEU A 1 107 ? -12.280 6.362 -1.914 1.00 92.25 107 LEU A N 1
ATOM 851 C CA . LEU A 1 107 ? -11.412 5.665 -2.851 1.00 92.25 107 LEU A CA 1
ATOM 852 C C . LEU A 1 107 ? -12.049 5.672 -4.241 1.00 92.25 107 LEU A C 1
ATOM 854 O O . LEU A 1 107 ? -13.226 5.354 -4.394 1.00 92.25 107 LEU A O 1
ATOM 858 N N . SER A 1 108 ? -11.259 6.020 -5.257 1.00 90.25 108 SER A N 1
ATOM 859 C CA . SER A 1 108 ? -11.687 5.950 -6.659 1.00 90.25 108 SER A CA 1
ATOM 860 C C . SER A 1 108 ? -11.817 4.513 -7.166 1.00 90.25 108 SER A C 1
ATOM 862 O O . SER A 1 108 ? -12.530 4.265 -8.133 1.00 90.25 108 SER A O 1
ATOM 864 N N . ASP A 1 109 ? -11.117 3.572 -6.533 1.00 94.25 109 ASP A N 1
ATOM 865 C CA . ASP A 1 109 ? -11.049 2.172 -6.933 1.00 94.25 109 ASP A CA 1
ATOM 866 C C . ASP A 1 109 ? -10.729 1.282 -5.721 1.00 94.25 109 ASP A C 1
ATOM 868 O O . ASP A 1 109 ? -10.443 1.763 -4.620 1.00 94.25 109 ASP A O 1
ATOM 872 N N . ARG A 1 110 ? -10.735 -0.038 -5.922 1.00 95.44 110 ARG A N 1
ATOM 873 C CA . ARG A 1 110 ? -10.409 -1.013 -4.882 1.00 95.44 110 ARG A CA 1
ATOM 874 C C . ARG A 1 110 ? -8.982 -0.796 -4.365 1.00 95.44 110 ARG A C 1
ATOM 876 O O . ARG A 1 110 ? -8.039 -0.771 -5.161 1.00 95.44 110 ARG A O 1
ATOM 883 N N . PRO A 1 111 ? -8.771 -0.784 -3.037 1.00 96.69 111 PRO A N 1
ATOM 884 C CA . PRO A 1 111 ? -7.463 -0.511 -2.438 1.00 96.69 111 PRO A CA 1
ATOM 885 C C . PRO A 1 111 ? -6.404 -1.568 -2.775 1.00 96.69 111 PRO A C 1
ATOM 887 O O . PRO A 1 111 ? -5.213 -1.304 -2.665 1.00 96.69 111 PRO A O 1
ATOM 890 N N . VAL A 1 112 ? -6.812 -2.751 -3.250 1.00 96.12 112 VAL A N 1
ATOM 891 C CA . VAL A 1 112 ? -5.904 -3.787 -3.774 1.00 96.12 112 VAL A CA 1
ATOM 892 C C . VAL A 1 112 ? -4.992 -3.238 -4.875 1.00 96.12 112 VAL A C 1
ATOM 894 O O . VAL A 1 112 ? -3.832 -3.628 -4.942 1.00 96.12 112 VAL A O 1
ATOM 897 N N . LYS A 1 113 ? -5.479 -2.298 -5.696 1.00 94.56 113 LYS A N 1
ATOM 898 C CA . LYS A 1 113 ? -4.704 -1.678 -6.783 1.00 94.56 113 LYS A CA 1
ATOM 899 C C . LYS A 1 113 ? -3.617 -0.716 -6.295 1.00 94.56 113 LYS A C 1
ATOM 901 O O . LYS A 1 113 ? -2.747 -0.349 -7.073 1.00 94.56 113 LYS A O 1
ATOM 906 N N . LEU A 1 114 ? -3.627 -0.342 -5.014 1.00 94.38 114 LEU A N 1
ATOM 907 C CA . LEU A 1 114 ? -2.537 0.415 -4.390 1.00 94.38 114 LEU A CA 1
ATOM 908 C C . LEU A 1 114 ? -1.321 -0.476 -4.084 1.00 94.38 114 LEU A C 1
ATOM 910 O O . LEU A 1 114 ? -0.252 0.036 -3.761 1.00 94.38 114 LEU A O 1
ATOM 914 N N . MET A 1 115 ? -1.475 -1.804 -4.162 1.00 94.94 115 MET A N 1
ATOM 915 C CA . MET A 1 115 ? -0.392 -2.756 -3.932 1.00 94.94 115 MET A CA 1
ATOM 916 C C . MET A 1 115 ? 0.322 -3.099 -5.237 1.00 94.94 115 MET A C 1
ATOM 918 O O . MET A 1 115 ? -0.282 -3.601 -6.186 1.00 94.94 115 MET A O 1
ATOM 922 N N . ILE A 1 116 ? 1.637 -2.879 -5.258 1.00 94.25 116 ILE A N 1
ATOM 923 C CA . ILE A 1 116 ? 2.494 -3.221 -6.393 1.00 94.25 116 ILE A CA 1
ATOM 924 C C . ILE A 1 116 ? 2.761 -4.727 -6.353 1.00 94.25 116 ILE A C 1
ATOM 926 O O . ILE A 1 116 ? 3.599 -5.205 -5.596 1.00 94.25 116 ILE A O 1
ATOM 930 N N . THR A 1 117 ? 2.010 -5.471 -7.160 1.00 94.19 117 THR A N 1
ATOM 931 C CA . THR A 1 117 ? 2.188 -6.920 -7.378 1.00 94.19 117 THR A CA 1
ATOM 932 C C . THR A 1 117 ? 2.859 -7.214 -8.716 1.00 94.19 117 THR A C 1
ATOM 934 O O . THR A 1 117 ? 3.562 -8.209 -8.863 1.00 94.19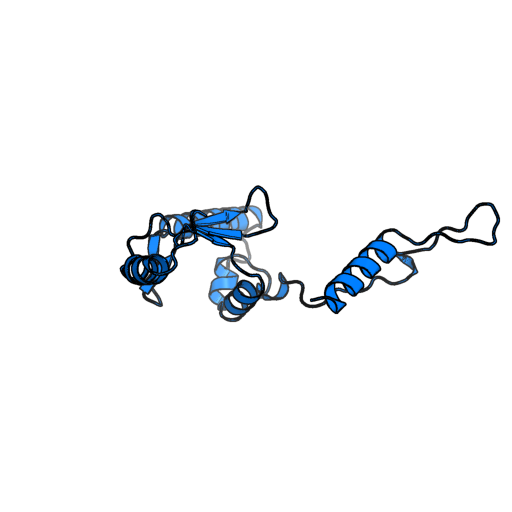 117 THR A O 1
ATOM 937 N N . ASN A 1 118 ? 2.698 -6.303 -9.675 1.00 94.06 118 ASN A N 1
ATOM 938 C CA . ASN A 1 118 ? 3.363 -6.312 -10.964 1.00 94.06 118 ASN A CA 1
ATOM 939 C C . ASN A 1 118 ? 4.038 -4.956 -11.163 1.00 94.06 118 ASN A C 1
ATOM 941 O O . ASN A 1 118 ? 3.435 -3.912 -10.907 1.00 94.06 118 ASN A O 1
ATOM 945 N N . LEU A 1 119 ? 5.283 -4.972 -11.632 1.00 93.81 119 LEU A N 1
ATOM 946 C CA . LEU A 1 119 ? 6.023 -3.763 -11.966 1.00 93.81 119 LEU A CA 1
ATOM 947 C C . LEU A 1 119 ? 6.022 -3.582 -13.485 1.00 93.81 119 LEU A C 1
ATOM 949 O O . LEU A 1 119 ? 6.521 -4.440 -14.213 1.00 93.81 119 LEU A O 1
ATOM 953 N N . ALA A 1 120 ? 5.461 -2.473 -13.965 1.00 94.50 120 ALA A N 1
ATOM 954 C CA . ALA A 1 120 ? 5.503 -2.138 -15.383 1.00 94.50 120 ALA A CA 1
ATOM 955 C C . ALA A 1 120 ? 6.934 -1.774 -15.801 1.00 94.50 120 ALA A C 1
ATOM 957 O O . ALA A 1 120 ? 7.599 -0.973 -15.143 1.00 94.50 120 ALA A O 1
ATOM 958 N N . VAL A 1 121 ? 7.395 -2.350 -16.911 1.00 94.69 121 VAL A N 1
ATOM 959 C CA . VAL A 1 121 ? 8.717 -2.064 -17.472 1.00 94.69 121 VAL A CA 1
ATOM 960 C C . VAL A 1 121 ? 8.606 -0.929 -18.489 1.00 94.69 121 VAL A C 1
ATOM 962 O O . VAL A 1 121 ? 7.904 -1.094 -19.490 1.00 94.69 121 VAL A O 1
ATOM 965 N N . PRO A 1 122 ? 9.287 0.212 -18.284 1.00 95.00 122 PRO A N 1
ATOM 966 C CA . PRO A 1 122 ? 9.237 1.302 -19.243 1.00 95.00 122 PRO A CA 1
ATOM 967 C C . PRO A 1 122 ? 9.947 0.932 -20.563 1.00 95.00 122 PRO A C 1
ATOM 969 O O . PRO A 1 122 ? 10.978 0.241 -20.554 1.00 95.00 122 PRO A O 1
ATOM 972 N N . PRO A 1 123 ? 9.428 1.403 -21.714 1.00 95.56 123 PRO A N 1
ATOM 973 C CA . PRO A 1 123 ? 10.063 1.217 -23.016 1.00 95.56 123 PRO A CA 1
ATOM 974 C C . PRO A 1 123 ? 11.405 1.952 -23.096 1.00 95.56 123 PRO A C 1
ATOM 976 O O . PRO A 1 123 ? 11.636 2.929 -22.385 1.00 95.56 123 PRO A O 1
ATOM 979 N N . THR A 1 124 ? 12.272 1.527 -24.018 1.00 91.81 124 THR A N 1
ATOM 980 C CA . THR A 1 124 ? 13.638 2.061 -24.178 1.00 91.81 124 THR A CA 1
ATOM 981 C C . THR A 1 124 ? 13.680 3.574 -24.393 1.00 91.81 124 THR A C 1
ATOM 983 O O . THR A 1 124 ? 14.594 4.221 -23.900 1.00 91.81 124 THR A O 1
ATOM 986 N N . ALA A 1 125 ? 12.662 4.158 -25.034 1.00 94.81 125 ALA A N 1
ATOM 987 C CA . ALA A 1 125 ? 12.557 5.608 -25.221 1.00 94.81 125 ALA A CA 1
ATOM 988 C C . ALA A 1 125 ? 12.531 6.405 -23.898 1.00 94.81 125 ALA A C 1
ATOM 990 O O . ALA A 1 125 ? 12.961 7.551 -23.872 1.00 94.81 125 ALA A O 1
ATOM 991 N N . ILE A 1 126 ? 12.056 5.802 -22.801 1.00 94.56 126 ILE A N 1
ATOM 992 C CA . ILE A 1 126 ? 12.025 6.410 -21.456 1.00 94.56 126 ILE A CA 1
ATOM 993 C C . ILE A 1 126 ? 13.308 6.096 -20.665 1.00 94.56 126 ILE A C 1
ATOM 995 O O . ILE A 1 126 ? 13.642 6.794 -19.712 1.00 94.56 126 ILE A O 1
ATOM 999 N N . ARG A 1 127 ? 14.055 5.063 -21.071 1.00 94.12 127 ARG A N 1
ATOM 1000 C CA . ARG A 1 127 ? 15.313 4.625 -20.445 1.00 94.12 127 ARG A CA 1
ATOM 1001 C C . ARG A 1 127 ? 16.474 4.576 -21.458 1.00 94.12 127 ARG A C 1
ATOM 1003 O O . ARG A 1 127 ? 17.092 3.518 -21.608 1.00 94.12 127 ARG A O 1
ATOM 1010 N N . PRO A 1 128 ? 16.766 5.678 -2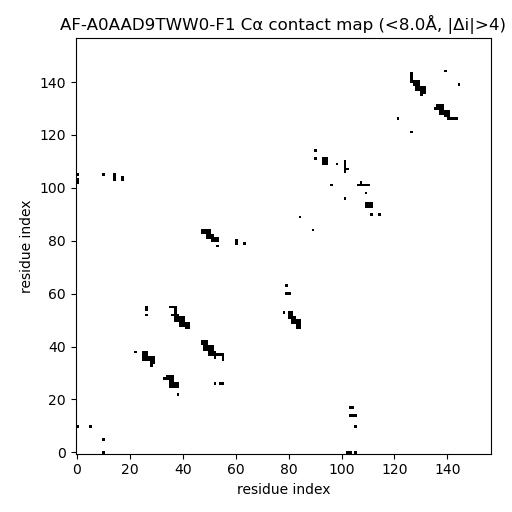2.177 1.00 91.94 128 PRO A N 1
ATOM 1011 C CA . PRO A 1 128 ? 17.787 5.682 -23.218 1.00 91.94 128 PRO A CA 1
ATOM 1012 C C . PRO A 1 128 ? 19.180 5.455 -22.624 1.00 91.94 128 PRO A C 1
ATOM 1014 O O . PRO A 1 128 ? 19.490 5.954 -21.539 1.00 91.94 128 PRO A O 1
ATOM 1017 N N . SER A 1 129 ? 20.018 4.712 -23.344 1.00 88.75 129 SER A N 1
ATOM 1018 C CA . SER A 1 129 ? 21.449 4.605 -23.058 1.00 88.75 129 SER A CA 1
ATOM 1019 C C . SER A 1 129 ? 22.175 5.881 -23.476 1.00 88.75 129 SER A C 1
ATOM 1021 O O . SER A 1 129 ? 21.802 6.510 -24.467 1.00 88.75 129 SER A O 1
ATOM 1023 N N . VAL A 1 130 ? 23.243 6.226 -22.764 1.00 85.88 130 VAL A N 1
ATOM 1024 C CA . VAL A 1 130 ? 24.091 7.379 -23.092 1.00 85.88 130 VAL A CA 1
ATOM 1025 C C . VAL A 1 130 ? 25.388 6.866 -23.704 1.00 85.88 130 VAL A C 1
ATOM 1027 O O . VAL A 1 130 ? 26.105 6.109 -23.059 1.00 85.88 130 VAL A O 1
ATOM 1030 N N . VAL A 1 131 ? 25.676 7.231 -24.952 1.00 85.75 131 VAL A N 1
ATOM 1031 C CA . VAL A 1 131 ? 26.940 6.873 -25.621 1.00 85.75 13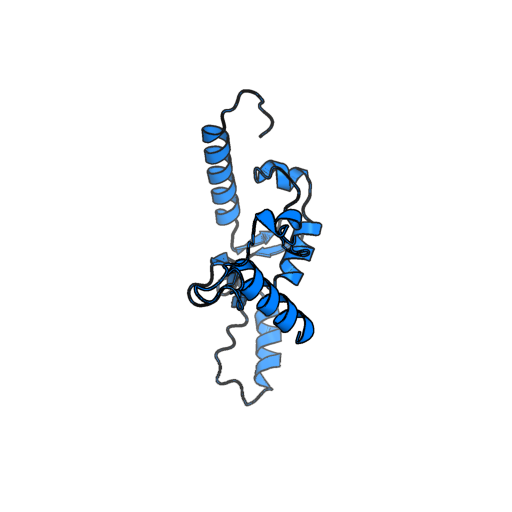1 VAL A CA 1
ATOM 1032 C C . VAL A 1 131 ? 28.080 7.677 -24.992 1.00 85.75 131 VAL A C 1
ATOM 1034 O O . VAL A 1 131 ? 27.891 8.848 -24.668 1.00 85.75 131 VAL A O 1
ATOM 1037 N N . MET A 1 132 ? 29.233 7.047 -24.774 1.00 83.75 132 MET A N 1
ATOM 1038 C CA . MET A 1 132 ? 30.426 7.706 -24.238 1.00 83.75 132 MET A CA 1
ATOM 1039 C C . MET A 1 132 ? 31.210 8.411 -25.353 1.00 83.75 132 MET A C 1
ATOM 1041 O O . MET A 1 132 ? 31.021 8.112 -26.531 1.00 83.75 132 MET A O 1
ATOM 1045 N N . ASP A 1 133 ? 32.091 9.348 -24.991 1.00 79.12 133 ASP A N 1
ATOM 1046 C CA . ASP A 1 133 ? 32.828 10.196 -25.948 1.00 79.12 133 ASP A CA 1
ATOM 1047 C C . ASP A 1 133 ? 33.703 9.401 -26.941 1.00 79.12 133 ASP A C 1
ATOM 1049 O O . ASP A 1 133 ? 34.071 9.913 -27.997 1.00 79.12 133 ASP A O 1
ATOM 1053 N N . ASP A 1 134 ? 34.010 8.136 -26.635 1.00 80.19 134 ASP A N 1
ATOM 1054 C CA . ASP A 1 134 ? 34.746 7.213 -27.505 1.00 80.19 134 ASP A CA 1
ATOM 1055 C C . ASP A 1 134 ? 33.880 6.532 -28.585 1.00 80.19 134 ASP A C 1
ATOM 1057 O O . ASP A 1 134 ? 34.412 5.839 -29.454 1.00 80.19 134 ASP A O 1
ATOM 1061 N N . GLY A 1 135 ? 32.553 6.710 -28.544 1.00 74.38 135 GLY A N 1
ATOM 1062 C CA . GLY A 1 135 ? 31.586 6.147 -29.493 1.00 74.38 135 GLY A CA 1
ATOM 1063 C C . GLY A 1 135 ? 31.467 4.617 -29.484 1.00 74.38 135 GLY A C 1
ATOM 1064 O O . GLY A 1 135 ? 30.637 4.068 -30.208 1.00 74.38 135 GLY A O 1
ATOM 1065 N N . LEU A 1 136 ? 32.279 3.926 -28.683 1.00 78.81 136 LEU A N 1
ATOM 1066 C CA . LEU A 1 136 ? 32.392 2.466 -28.635 1.00 78.81 136 LEU A CA 1
ATOM 1067 C C . LEU A 1 136 ? 31.681 1.890 -27.410 1.00 78.81 136 LEU A C 1
ATOM 1069 O O . LEU A 1 136 ? 31.249 0.736 -27.435 1.00 78.81 136 LEU A O 1
ATOM 1073 N N . MET A 1 137 ? 31.536 2.689 -26.350 1.00 81.69 137 MET A N 1
ATOM 1074 C CA . MET A 1 137 ? 30.878 2.290 -25.112 1.00 81.69 137 MET A CA 1
ATOM 1075 C C . MET A 1 137 ? 29.604 3.099 -24.869 1.00 81.69 137 MET A C 1
ATOM 1077 O O . MET A 1 137 ? 29.478 4.261 -25.252 1.00 81.69 137 MET A O 1
ATOM 1081 N N . SER A 1 138 ? 28.632 2.483 -24.199 1.00 85.12 138 SER A N 1
ATOM 1082 C CA . SER A 1 138 ? 27.406 3.154 -23.767 1.00 85.12 138 SER A CA 1
ATOM 1083 C C . SER A 1 138 ? 27.122 2.856 -22.305 1.00 85.12 138 SER A C 1
ATOM 1085 O O . SER A 1 138 ? 27.255 1.711 -21.873 1.00 85.12 138 SER A O 1
ATOM 1087 N N . ASN A 1 139 ? 26.6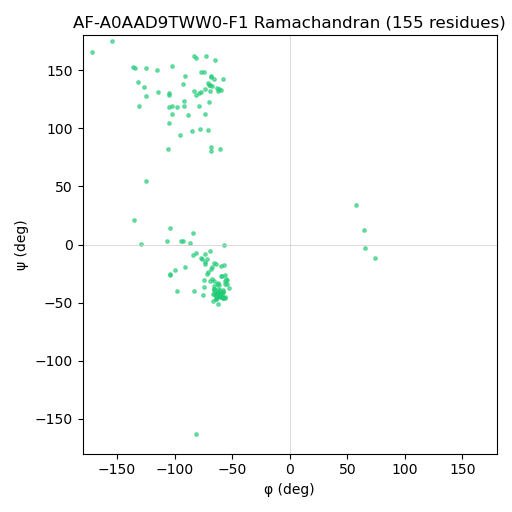74 3.865 -21.568 1.00 88.00 139 ASN A N 1
ATOM 1088 C CA . ASN A 1 139 ? 26.236 3.740 -20.191 1.00 88.00 139 ASN A CA 1
ATOM 1089 C C . ASN A 1 139 ? 24.728 3.456 -20.105 1.00 88.00 139 ASN A C 1
ATOM 1091 O O . ASN A 1 139 ? 23.929 3.963 -20.903 1.00 88.00 139 ASN A O 1
ATOM 1095 N N . GLU A 1 140 ? 24.336 2.652 -19.119 1.00 90.00 140 GLU A N 1
ATOM 1096 C CA . GLU A 1 140 ? 22.937 2.324 -18.860 1.00 90.00 140 GLU A CA 1
ATOM 1097 C C . GLU A 1 140 ? 22.216 3.475 -18.149 1.00 90.00 140 GLU A C 1
ATOM 1099 O O . GLU A 1 140 ? 22.785 4.206 -17.343 1.00 90.00 140 GLU A O 1
ATOM 1104 N N . ASN A 1 141 ? 20.920 3.611 -18.424 1.00 92.62 141 ASN A N 1
ATOM 1105 C CA . ASN A 1 141 ? 20.052 4.529 -17.697 1.00 92.62 141 ASN A CA 1
ATOM 1106 C C . ASN A 1 141 ? 19.841 4.070 -16.241 1.00 92.62 141 ASN A C 1
ATOM 1108 O O . ASN A 1 141 ? 19.652 2.876 -15.997 1.00 92.62 141 ASN A O 1
ATOM 1112 N N . ASP A 1 142 ? 19.729 5.008 -15.297 1.00 94.25 142 ASP A N 1
ATOM 1113 C CA . ASP A 1 142 ? 19.465 4.714 -13.880 1.00 94.25 142 ASP A CA 1
ATOM 1114 C C . ASP A 1 142 ? 18.231 3.828 -13.657 1.00 94.25 142 ASP A C 1
ATOM 1116 O O . ASP A 1 142 ? 18.246 2.944 -12.798 1.00 94.25 142 ASP A O 1
ATOM 1120 N N . ILE A 1 143 ? 17.164 4.015 -14.443 1.00 94.25 143 ILE A N 1
ATOM 1121 C CA . ILE A 1 143 ? 15.960 3.177 -14.362 1.00 94.25 143 ILE A CA 1
ATOM 1122 C C . ILE A 1 143 ? 16.306 1.724 -14.701 1.00 94.25 143 ILE A C 1
ATOM 1124 O O . ILE A 1 143 ? 15.892 0.813 -13.984 1.00 94.25 143 ILE A O 1
ATOM 1128 N N . THR A 1 144 ? 17.099 1.503 -15.752 1.00 94.69 144 THR A N 1
ATOM 1129 C CA . THR A 1 144 ? 17.562 0.167 -16.158 1.00 94.69 144 THR A CA 1
ATOM 1130 C C . THR A 1 144 ? 18.376 -0.483 -15.037 1.00 94.69 144 THR A C 1
ATOM 1132 O O . THR A 1 144 ? 18.112 -1.631 -14.671 1.00 94.69 144 THR A O 1
ATOM 1135 N N . VAL A 1 145 ? 19.288 0.270 -14.413 1.00 95.00 145 VAL A N 1
ATOM 1136 C CA . VAL A 1 145 ? 20.106 -0.218 -13.291 1.00 95.00 145 VAL A CA 1
ATOM 1137 C C . VAL A 1 145 ? 19.235 -0.576 -12.080 1.00 95.00 145 VAL A C 1
ATOM 1139 O O . VAL A 1 145 ? 19.386 -1.652 -11.499 1.00 95.00 145 VAL A O 1
ATOM 1142 N N . ARG A 1 146 ? 18.270 0.275 -11.707 1.00 95.50 146 ARG A N 1
ATOM 1143 C CA . ARG A 1 146 ? 17.344 0.006 -10.589 1.00 95.50 146 ARG A CA 1
ATOM 1144 C C . ARG A 1 146 ? 16.468 -1.215 -10.848 1.00 95.50 146 ARG A C 1
ATOM 1146 O O . ARG A 1 146 ? 16.286 -2.031 -9.949 1.00 95.50 146 ARG A O 1
ATOM 1153 N N . MET A 1 147 ? 15.959 -1.371 -12.066 1.00 95.25 147 MET A N 1
ATOM 1154 C CA . MET A 1 147 ? 15.179 -2.543 -12.459 1.00 95.25 147 MET A CA 1
ATOM 1155 C C . MET A 1 147 ? 15.982 -3.837 -12.361 1.00 95.25 147 MET A C 1
ATOM 1157 O O . MET A 1 147 ? 15.475 -4.830 -11.842 1.00 95.25 147 MET A O 1
ATOM 1161 N N . LYS A 1 148 ? 17.241 -3.821 -12.811 1.00 95.00 148 LYS A N 1
ATOM 1162 C CA . LYS A 1 148 ? 18.151 -4.962 -12.680 1.00 95.00 148 LYS A CA 1
ATOM 1163 C C . LYS A 1 148 ? 18.296 -5.392 -11.218 1.00 95.00 148 LYS A C 1
ATOM 1165 O O . LYS A 1 148 ? 18.170 -6.579 -10.929 1.00 95.00 148 LYS A O 1
ATOM 1170 N N . LEU A 1 149 ? 18.479 -4.438 -10.301 1.00 96.69 149 LEU A N 1
ATOM 1171 C CA . LEU A 1 149 ? 18.563 -4.718 -8.862 1.00 96.69 149 LEU A CA 1
ATOM 1172 C C . LEU A 1 149 ? 17.266 -5.324 -8.305 1.00 96.69 149 LEU A C 1
ATOM 1174 O O . LEU A 1 149 ? 17.328 -6.260 -7.513 1.00 96.69 149 LEU A O 1
ATOM 1178 N N . ILE A 1 150 ? 16.098 -4.835 -8.737 1.00 96.38 150 ILE A N 1
ATOM 1179 C CA . ILE A 1 150 ? 14.798 -5.394 -8.326 1.00 96.38 150 ILE A CA 1
ATOM 1180 C C . ILE A 1 150 ? 14.658 -6.847 -8.796 1.00 96.38 150 ILE A C 1
ATOM 1182 O O . ILE A 1 150 ? 14.262 -7.706 -8.014 1.00 96.38 150 ILE A O 1
ATOM 1186 N N . ILE A 1 151 ? 15.013 -7.145 -10.049 1.00 96.44 151 ILE A N 1
ATOM 1187 C CA . ILE A 1 151 ? 14.947 -8.510 -10.597 1.00 96.44 151 ILE A CA 1
ATOM 1188 C C . ILE A 1 151 ? 15.885 -9.448 -9.830 1.00 96.44 151 ILE A C 1
ATOM 1190 O O . ILE A 1 151 ? 15.489 -10.552 -9.466 1.00 96.44 151 ILE A O 1
ATOM 1194 N N . GLN A 1 152 ? 17.113 -9.006 -9.551 1.00 97.06 152 GLN A N 1
ATOM 1195 C CA . GLN A 1 152 ? 18.074 -9.788 -8.773 1.00 97.06 152 GLN A CA 1
ATOM 1196 C C . GLN A 1 152 ? 17.569 -10.066 -7.356 1.00 97.06 152 GLN A C 1
ATOM 1198 O O . GLN A 1 152 ? 17.662 -11.200 -6.900 1.00 97.06 152 GLN A O 1
ATOM 1203 N N . ALA A 1 153 ? 17.008 -9.060 -6.679 1.00 96.50 153 ALA A N 1
ATOM 1204 C CA . ALA A 1 153 ? 16.402 -9.249 -5.367 1.00 96.50 153 ALA A CA 1
ATOM 1205 C C . ALA A 1 153 ? 15.246 -10.258 -5.428 1.00 96.50 153 ALA A C 1
ATOM 1207 O O . ALA A 1 153 ? 15.217 -11.175 -4.618 1.00 96.50 153 ALA A O 1
ATOM 1208 N N . ASN A 1 154 ? 14.359 -10.154 -6.423 1.00 95.25 154 ASN A N 1
ATOM 1209 C CA . ASN A 1 154 ? 13.224 -11.066 -6.585 1.00 95.25 154 ASN A CA 1
ATOM 1210 C C . ASN A 1 154 ? 13.635 -12.526 -6.812 1.00 95.25 154 ASN A C 1
ATOM 1212 O O . ASN A 1 154 ? 12.942 -13.418 -6.341 1.00 95.25 154 ASN A O 1
ATOM 1216 N N . ASN A 1 155 ? 14.744 -12.778 -7.511 1.00 96.62 155 ASN A N 1
ATOM 1217 C CA . ASN A 1 155 ? 15.249 -14.140 -7.724 1.00 96.62 155 ASN A CA 1
ATOM 1218 C C . ASN A 1 155 ? 15.893 -14.753 -6.468 1.00 96.62 155 ASN A C 1
ATOM 1220 O O . ASN A 1 155 ? 16.137 -15.956 -6.444 1.00 96.62 155 ASN A O 1
ATOM 1224 N N . ASN A 1 156 ? 16.197 -13.928 -5.463 1.00 94.44 156 ASN A N 1
ATOM 1225 C CA . ASN A 1 156 ? 16.849 -14.327 -4.216 1.00 94.44 156 ASN A CA 1
ATOM 1226 C C . ASN A 1 156 ? 15.886 -14.338 -3.008 1.00 94.44 156 ASN A C 1
ATOM 1228 O O . ASN A 1 156 ? 16.348 -14.545 -1.884 1.00 94.44 156 ASN A O 1
ATOM 1232 N N . LEU A 1 157 ? 14.595 -14.057 -3.225 1.00 87.12 157 LEU A N 1
ATOM 1233 C CA . LEU A 1 157 ? 13.521 -14.149 -2.225 1.00 87.12 157 LEU A CA 1
ATOM 1234 C C . LEU A 1 157 ? 12.944 -15.567 -2.178 1.00 87.12 157 LEU A C 1
ATOM 1236 O O . LEU A 1 157 ? 12.618 -16.005 -1.053 1.00 87.12 157 LEU A O 1
#

InterPro domains:
  IPR007080 RNA polymerase Rpb1, domain 1 [PF04997] (13-157)
  IPR015700 DNA-directed RNA polymerase III subunit RPC1 [PTHR48446] (1-156)